Protein AF-A0AAJ2NSH8-F1 (afdb_monomer_lite)

Foldseek 3Di:
DLVVVVVVVCVVVVHDDDDDDDDDDDDDLVPQPPVRDDDQVNVLVVLLVVLVVLLVVLVVQLVPDPDPVSNVSSVVVNVVSVVVNVVSVVSD

Sequence (92 aa):
QEKKQIEELLKENGIALPPAPPEPPVACLEEIPAGARFQDPAIAAVLSADIAAGLIMCSQIIGKSIREDVAMMYGQFHNQKMALGAKVLRLN

pLDDT: mean 95.03, std 3.82, range [77.88, 98.69]

Structure (mmCIF, N/CA/C/O backbone):
data_AF-A0AAJ2NSH8-F1
#
_entry.id   AF-A0AAJ2NSH8-F1
#
loop_
_atom_site.group_PDB
_atom_site.id
_atom_site.type_symbol
_atom_site.label_atom_id
_atom_site.label_alt_id
_atom_site.label_comp_id
_atom_site.label_asym_id
_atom_site.label_entity_id
_atom_site.label_seq_id
_atom_site.pdbx_PDB_ins_code
_atom_site.Cartn_x
_atom_site.Cartn_y
_atom_site.Cartn_z
_atom_site.occupancy
_atom_site.B_iso_or_equiv
_atom_site.auth_seq_id
_atom_site.auth_comp_id
_atom_sit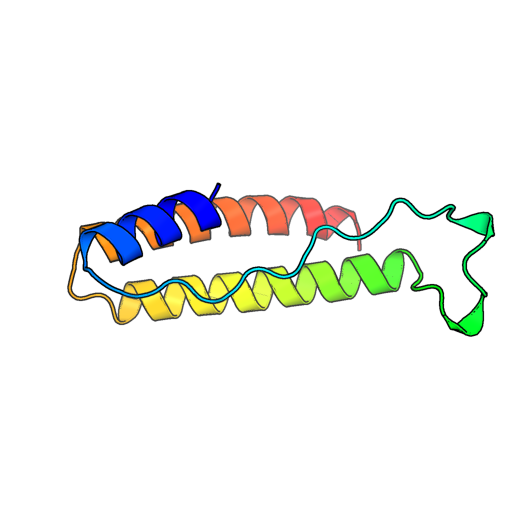e.auth_asym_id
_atom_site.auth_atom_id
_atom_site.pdbx_PDB_model_num
ATOM 1 N N . GLN A 1 1 ? -5.154 -9.140 2.108 1.00 77.88 1 GLN A N 1
ATOM 2 C CA . GLN A 1 1 ? -5.587 -9.304 3.513 1.00 77.88 1 GLN A CA 1
ATOM 3 C C . GLN A 1 1 ? -6.306 -8.056 4.018 1.00 77.88 1 GLN A C 1
ATOM 5 O O . GLN A 1 1 ? -7.448 -8.198 4.427 1.00 77.88 1 GLN A O 1
ATOM 10 N N . GLU A 1 2 ? -5.706 -6.862 3.892 1.00 92.31 2 GLU A N 1
ATOM 11 C CA . GLU A 1 2 ? -6.300 -5.569 4.310 1.00 92.31 2 GLU A CA 1
ATOM 12 C C . GLU A 1 2 ? -7.734 -5.361 3.776 1.00 92.31 2 GLU A C 1
ATOM 14 O O . GLU A 1 2 ? -8.665 -5.175 4.553 1.00 92.31 2 GLU A O 1
ATOM 19 N N . LYS A 1 3 ? -7.935 -5.508 2.455 1.00 92.56 3 LYS A N 1
ATOM 20 C CA . LYS A 1 3 ? -9.242 -5.336 1.791 1.00 92.56 3 LYS A CA 1
ATOM 21 C C . LYS A 1 3 ? -10.371 -6.137 2.449 1.00 92.56 3 LYS A C 1
ATOM 23 O O . LYS A 1 3 ? -11.424 -5.579 2.713 1.00 92.56 3 LYS A O 1
ATOM 28 N N . LYS A 1 4 ? -10.146 -7.424 2.735 1.00 93.25 4 LYS A N 1
ATOM 29 C CA . LYS A 1 4 ? -11.175 -8.311 3.298 1.00 93.25 4 LYS A CA 1
ATOM 30 C C . LYS A 1 4 ? -11.637 -7.833 4.681 1.00 93.25 4 LYS A C 1
ATOM 32 O O . LYS A 1 4 ? -12.834 -7.775 4.922 1.00 93.25 4 LYS A O 1
ATOM 37 N N . GLN A 1 5 ? -10.698 -7.438 5.543 1.00 95.06 5 GLN A N 1
ATOM 38 C CA . GLN A 1 5 ? -11.014 -6.934 6.886 1.00 95.06 5 GLN A CA 1
ATOM 39 C C . GLN A 1 5 ? -11.781 -5.607 6.831 1.00 95.06 5 GLN A C 1
ATOM 41 O O . GLN A 1 5 ? -12.725 -5.407 7.588 1.00 95.06 5 GLN A O 1
ATOM 46 N N . ILE A 1 6 ? -11.411 -4.716 5.903 1.00 95.25 6 ILE A N 1
ATOM 47 C CA . ILE A 1 6 ? -12.130 -3.452 5.696 1.00 95.25 6 ILE A CA 1
ATOM 48 C C . ILE A 1 6 ? -13.542 -3.724 5.164 1.00 95.25 6 ILE A C 1
ATOM 50 O O . ILE A 1 6 ? -14.498 -3.122 5.635 1.00 95.25 6 ILE A O 1
ATOM 54 N N . GLU A 1 7 ? -13.701 -4.638 4.207 1.00 95.06 7 GLU A N 1
ATOM 55 C CA . GLU A 1 7 ? -15.017 -5.001 3.675 1.00 95.06 7 GLU A CA 1
ATOM 56 C C . GLU A 1 7 ? -15.940 -5.597 4.743 1.00 95.06 7 GLU A C 1
ATOM 58 O O . GLU A 1 7 ? -17.124 -5.267 4.768 1.00 95.06 7 GLU A O 1
ATOM 63 N N . GLU A 1 8 ? -15.413 -6.455 5.617 1.00 95.50 8 GLU A N 1
ATOM 64 C CA . GLU A 1 8 ? -16.141 -7.007 6.765 1.00 95.50 8 GLU A CA 1
ATOM 65 C C . GLU A 1 8 ? -16.568 -5.884 7.721 1.00 95.50 8 GLU A C 1
ATOM 67 O O . GLU A 1 8 ? -17.763 -5.730 7.976 1.00 95.50 8 GLU A O 1
ATOM 72 N N . LEU A 1 9 ? -15.630 -5.016 8.120 1.00 95.94 9 LEU A N 1
ATOM 73 C CA . LEU A 1 9 ? -15.905 -3.854 8.970 1.00 95.94 9 LEU A CA 1
ATOM 74 C C . LEU A 1 9 ? -16.996 -2.946 8.378 1.00 95.94 9 LEU A C 1
ATOM 76 O O . LEU A 1 9 ? -17.917 -2.537 9.083 1.00 95.94 9 LEU A O 1
ATOM 80 N N . LEU A 1 10 ? -16.918 -2.619 7.086 1.00 96.44 10 LEU A N 1
ATOM 81 C CA . LEU A 1 10 ? -17.899 -1.752 6.430 1.00 96.44 10 LEU A CA 1
ATOM 82 C C . LEU A 1 10 ? -19.285 -2.407 6.375 1.00 96.44 10 LEU A C 1
ATOM 84 O O . LEU A 1 10 ? -20.271 -1.757 6.722 1.00 96.44 10 LEU A O 1
ATOM 88 N N . LYS A 1 11 ? -19.368 -3.695 6.011 1.00 96.25 11 LYS A N 1
ATOM 89 C CA . LYS A 1 11 ? -20.639 -4.437 5.958 1.00 96.25 11 LYS A CA 1
ATOM 90 C C . LYS A 1 11 ? -21.308 -4.535 7.325 1.00 96.25 11 LYS A C 1
ATOM 92 O O . LYS A 1 11 ? -22.508 -4.296 7.420 1.00 96.25 11 LYS A O 1
ATOM 97 N N . GLU A 1 12 ? -20.548 -4.844 8.373 1.00 96.56 12 GLU A N 1
ATOM 98 C CA . GLU A 1 12 ? -21.059 -4.927 9.750 1.00 96.56 12 GLU A CA 1
ATOM 99 C C . GLU A 1 12 ? -21.626 -3.591 10.246 1.00 96.56 12 GLU A C 1
ATOM 101 O O . GLU A 1 12 ? -22.544 -3.569 11.062 1.00 96.56 12 GLU A O 1
ATOM 106 N N . ASN A 1 13 ? -21.121 -2.473 9.719 1.00 96.06 13 AS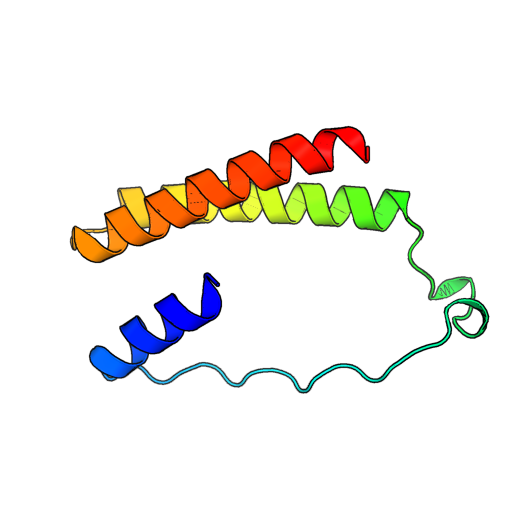N A N 1
ATOM 107 C CA . ASN A 1 13 ? -21.591 -1.127 10.044 1.00 96.06 13 ASN A CA 1
ATOM 108 C C . ASN A 1 13 ? -22.606 -0.583 9.015 1.00 96.06 13 ASN A C 1
ATOM 110 O O . ASN A 1 13 ? -22.925 0.604 9.039 1.00 96.06 13 ASN A O 1
ATOM 114 N N . GLY A 1 14 ? -23.120 -1.426 8.109 1.00 96.50 14 GLY A N 1
ATOM 115 C CA . GLY A 1 14 ? -24.138 -1.049 7.122 1.00 96.50 14 GLY A CA 1
ATOM 116 C C . GLY A 1 14 ? -23.651 -0.085 6.033 1.00 96.50 14 GLY A C 1
ATOM 117 O O . GLY A 1 14 ? -24.467 0.564 5.380 1.00 96.50 14 GLY A O 1
ATOM 118 N N . ILE A 1 15 ? -22.336 0.030 5.831 1.00 96.88 15 ILE A N 1
ATOM 119 C CA . ILE A 1 15 ? -21.734 0.911 4.827 1.00 96.88 15 ILE A CA 1
ATOM 120 C C . ILE A 1 15 ? -21.575 0.141 3.513 1.00 96.88 15 ILE A C 1
ATOM 122 O O . ILE A 1 15 ? -20.977 -0.936 3.466 1.00 96.88 15 ILE A O 1
ATOM 126 N N . ALA A 1 16 ? -22.104 0.710 2.428 1.00 94.94 16 ALA A N 1
ATOM 127 C CA . ALA A 1 16 ? -22.006 0.119 1.100 1.00 94.94 16 ALA A CA 1
ATOM 128 C C . ALA A 1 16 ? -20.546 0.053 0.627 1.00 94.94 16 ALA A C 1
ATOM 130 O O . ALA A 1 16 ? -19.783 1.010 0.775 1.00 94.94 16 ALA A O 1
ATOM 131 N N . LEU A 1 17 ? -20.168 -1.076 0.026 1.00 93.19 17 LEU A N 1
ATOM 132 C CA . LEU A 1 17 ? -18.834 -1.240 -0.537 1.00 93.19 17 LEU A CA 1
ATOM 133 C C . LEU A 1 17 ? -18.709 -0.526 -1.888 1.00 93.19 17 LEU A C 1
ATOM 135 O O . LEU A 1 17 ? -19.654 -0.562 -2.682 1.00 93.19 17 LEU A O 1
ATOM 139 N N . PRO A 1 18 ? -17.541 0.065 -2.194 1.00 90.88 18 PRO A N 1
ATOM 140 C CA . PRO A 1 18 ? -17.274 0.562 -3.534 1.00 90.88 18 PRO A CA 1
ATOM 141 C C . PRO A 1 18 ? -17.233 -0.603 -4.543 1.00 90.88 18 PRO A C 1
ATOM 143 O O . PRO A 1 18 ? -16.811 -1.709 -4.188 1.00 90.88 18 PRO A O 1
ATOM 146 N N . PRO A 1 19 ? -17.635 -0.378 -5.807 1.00 89.75 19 PRO A N 1
ATOM 147 C CA . PRO A 1 19 ? -17.526 -1.397 -6.843 1.00 89.75 19 PRO A CA 1
ATOM 148 C C . PRO A 1 19 ? -16.053 -1.755 -7.076 1.00 89.75 19 PRO A C 1
ATOM 150 O O . PRO A 1 19 ? -15.207 -0.875 -7.243 1.00 89.75 19 PRO A O 1
ATOM 153 N N . ALA A 1 20 ? -15.740 -3.051 -7.092 1.00 85.81 20 ALA A N 1
ATOM 154 C CA . ALA A 1 20 ? -14.405 -3.521 -7.438 1.00 85.81 20 ALA A CA 1
ATOM 155 C C . ALA A 1 20 ? -14.247 -3.568 -8.969 1.00 85.81 20 ALA A C 1
ATOM 157 O O . ALA A 1 20 ? -15.166 -4.031 -9.651 1.00 85.81 20 ALA A O 1
ATOM 158 N N . PRO A 1 21 ? -13.102 -3.127 -9.520 1.00 87.44 21 PRO A N 1
ATOM 159 C CA . PRO A 1 21 ? -12.809 -3.352 -10.928 1.00 87.44 21 PRO A CA 1
ATOM 160 C C . PRO A 1 21 ? -12.717 -4.862 -11.218 1.00 87.44 21 PRO A C 1
ATOM 162 O O . PRO A 1 21 ? -12.369 -5.634 -10.316 1.00 87.44 21 PRO A O 1
ATOM 165 N N . PRO A 1 22 ? -13.025 -5.293 -12.455 1.00 90.12 22 PRO A N 1
ATOM 166 C CA . PRO A 1 22 ? -12.858 -6.685 -12.858 1.00 90.12 22 PRO A CA 1
ATOM 167 C C . PRO A 1 22 ? -11.381 -7.092 -12.810 1.00 90.12 22 PRO A C 1
ATOM 169 O O . PRO A 1 22 ? -10.487 -6.247 -12.903 1.00 90.12 22 PRO A O 1
ATOM 172 N N . GLU A 1 23 ? -11.126 -8.394 -12.685 1.00 89.75 23 GLU A N 1
ATOM 173 C CA . GLU A 1 23 ? -9.762 -8.911 -12.768 1.00 89.75 23 GLU A CA 1
ATOM 174 C C . GLU A 1 23 ? -9.170 -8.626 -14.158 1.00 89.75 23 GLU A C 1
ATOM 176 O O . GLU A 1 23 ? -9.847 -8.837 -15.172 1.00 89.75 23 GLU A O 1
ATOM 181 N N . PRO A 1 24 ? -7.927 -8.117 -14.229 1.00 89.19 24 PRO A N 1
ATOM 182 C CA . PRO A 1 24 ? -7.273 -7.880 -15.505 1.00 89.19 24 PRO A CA 1
ATOM 183 C C . PRO A 1 24 ? -7.014 -9.210 -16.235 1.00 89.19 24 PRO A C 1
ATOM 185 O O . PRO A 1 24 ? -6.717 -10.217 -15.587 1.00 89.19 24 PRO A O 1
ATOM 188 N N . PRO A 1 25 ? -7.094 -9.234 -17.578 1.00 92.31 25 PRO A N 1
ATOM 189 C CA . PRO A 1 25 ? -6.772 -10.425 -18.353 1.00 92.31 25 PRO A CA 1
ATOM 190 C C . PRO A 1 25 ? -5.277 -10.760 -18.261 1.00 92.31 25 PRO A C 1
ATOM 192 O O . PRO A 1 25 ? -4.438 -9.893 -18.010 1.00 92.31 25 PRO A O 1
ATOM 195 N N . VAL A 1 26 ? -4.939 -12.024 -18.518 1.00 92.75 26 VAL A N 1
ATOM 196 C CA . VAL A 1 26 ? -3.542 -12.459 -18.653 1.00 92.75 26 VAL A CA 1
ATOM 197 C C . VAL A 1 26 ? -2.942 -11.825 -19.911 1.00 92.75 26 VAL A C 1
ATOM 199 O O . VAL A 1 26 ? -3.549 -11.888 -20.977 1.00 92.75 26 VAL A O 1
ATOM 202 N N . ALA A 1 27 ? -1.752 -11.233 -19.789 1.00 92.06 27 ALA A N 1
ATOM 203 C CA . ALA A 1 27 ? -1.026 -10.610 -20.893 1.00 92.06 27 ALA A CA 1
ATOM 204 C C . ALA A 1 27 ? 0.390 -11.190 -21.018 1.00 92.06 27 ALA A C 1
ATOM 206 O O . ALA A 1 27 ? 1.041 -11.477 -20.011 1.00 92.06 27 ALA A O 1
ATOM 207 N N . CYS A 1 28 ? 0.861 -11.341 -22.256 1.00 94.44 28 CYS A N 1
ATOM 208 C CA . CYS A 1 28 ? 2.232 -11.729 -22.571 1.00 94.44 28 CYS A CA 1
ATOM 209 C C . CYS A 1 28 ? 3.132 -10.484 -22.572 1.00 94.44 28 CYS A C 1
ATOM 211 O O . CYS A 1 28 ? 2.794 -9.471 -23.184 1.00 94.44 28 CYS A O 1
ATOM 213 N N . LEU A 1 29 ? 4.275 -10.540 -21.886 1.00 92.81 29 LEU A N 1
ATOM 214 C CA . LEU A 1 29 ? 5.158 -9.383 -21.696 1.00 92.81 29 LEU A CA 1
ATOM 215 C C . LEU A 1 29 ? 5.765 -8.891 -23.021 1.00 92.81 29 LEU A C 1
ATOM 217 O O . LEU A 1 29 ? 5.975 -7.691 -23.209 1.00 92.81 29 LEU A O 1
ATOM 221 N N . GLU A 1 30 ? 6.030 -9.821 -23.934 1.00 93.00 30 GLU A N 1
ATOM 222 C CA . GLU A 1 30 ? 6.604 -9.602 -25.260 1.00 93.00 30 GLU A CA 1
ATOM 223 C C . GLU A 1 30 ? 5.607 -8.969 -26.240 1.00 93.00 30 GLU A C 1
ATOM 225 O O . GLU A 1 30 ? 6.017 -8.348 -27.218 1.00 93.00 30 GLU A O 1
ATOM 230 N N . GLU A 1 31 ? 4.304 -9.088 -25.971 1.00 96.25 31 GLU A N 1
ATOM 231 C CA . GLU A 1 31 ? 3.243 -8.518 -26.809 1.00 96.25 31 GLU A CA 1
ATOM 232 C C . GLU A 1 31 ? 2.930 -7.056 -26.454 1.00 96.25 31 GLU A C 1
ATOM 234 O O . GLU A 1 31 ? 2.233 -6.373 -27.206 1.00 96.25 31 GLU A O 1
ATOM 239 N N . ILE A 1 32 ? 3.455 -6.545 -25.332 1.00 94.88 32 ILE A N 1
ATOM 240 C CA . ILE A 1 32 ? 3.239 -5.160 -24.902 1.00 94.88 32 ILE A CA 1
ATOM 241 C C . ILE A 1 32 ? 4.095 -4.221 -25.770 1.00 94.88 32 ILE A C 1
ATOM 243 O O . ILE A 1 32 ? 5.328 -4.292 -25.710 1.00 94.88 32 ILE A O 1
ATOM 247 N N . PRO A 1 33 ? 3.493 -3.285 -26.533 1.00 96.00 33 PRO A N 1
ATOM 248 C CA . PRO A 1 33 ? 4.251 -2.337 -27.342 1.00 96.00 33 PRO A CA 1
ATOM 249 C C . PRO A 1 33 ? 5.233 -1.521 -26.493 1.00 96.00 33 PRO A C 1
ATOM 251 O O . PRO A 1 33 ? 4.878 -1.041 -25.416 1.00 96.00 33 PRO A O 1
ATOM 254 N N . ALA A 1 34 ? 6.450 -1.293 -26.997 1.00 90.75 34 ALA A N 1
ATOM 255 C CA . ALA A 1 34 ? 7.528 -0.657 -26.229 1.00 90.75 34 ALA A CA 1
ATOM 256 C C . ALA A 1 34 ? 7.149 0.716 -25.636 1.00 90.75 34 ALA A C 1
ATOM 258 O O . ALA A 1 34 ? 7.534 1.022 -24.513 1.00 90.75 34 ALA A O 1
ATOM 259 N N . GLY A 1 35 ? 6.350 1.519 -26.353 1.00 94.19 35 GLY A N 1
ATOM 260 C CA . GLY A 1 35 ? 5.866 2.822 -25.872 1.00 94.19 35 GLY A CA 1
ATOM 261 C C . GLY A 1 35 ? 4.765 2.756 -24.804 1.00 94.19 35 GLY A C 1
ATOM 262 O O . GLY A 1 35 ? 4.493 3.762 -24.160 1.00 94.19 35 GLY A O 1
ATOM 263 N N . ALA A 1 36 ? 4.139 1.592 -24.609 1.00 94.81 36 ALA A N 1
ATOM 264 C CA . ALA A 1 36 ? 3.120 1.350 -23.585 1.00 94.81 36 ALA A CA 1
ATOM 265 C C . ALA A 1 36 ? 3.660 0.543 -22.389 1.00 94.81 36 ALA A C 1
ATOM 267 O O . ALA A 1 36 ? 2.984 0.423 -21.367 1.00 94.81 36 ALA A O 1
ATOM 268 N N . ARG A 1 37 ? 4.868 -0.026 -22.503 1.00 94.50 37 ARG A N 1
ATOM 269 C CA . ARG A 1 37 ? 5.467 -0.874 -21.472 1.00 94.50 37 ARG A CA 1
ATOM 270 C C . ARG A 1 37 ? 6.154 -0.040 -20.392 1.00 94.50 37 ARG A C 1
ATOM 272 O O . ARG A 1 37 ? 7.179 0.599 -20.637 1.00 94.50 37 ARG A O 1
ATOM 279 N N . PHE A 1 38 ? 5.649 -0.142 -19.165 1.00 95.25 38 PHE A N 1
ATOM 280 C CA . PHE A 1 38 ? 6.362 0.336 -17.984 1.00 95.25 38 PHE A CA 1
ATOM 281 C C . PHE A 1 38 ? 7.591 -0.537 -17.714 1.00 95.25 38 PHE A C 1
ATOM 283 O O . PHE A 1 38 ? 7.520 -1.763 -17.766 1.00 95.25 38 PHE A O 1
ATOM 290 N N . GLN A 1 39 ? 8.724 0.112 -17.456 1.00 94.19 39 GLN A N 1
ATOM 291 C CA . GLN A 1 39 ? 9.984 -0.562 -17.150 1.00 94.19 39 GLN A CA 1
ATOM 292 C C . GLN A 1 39 ? 10.062 -0.893 -15.658 1.00 94.19 39 GLN A C 1
ATOM 294 O O . GLN A 1 39 ? 9.570 -0.118 -14.836 1.00 94.19 39 GLN A O 1
ATOM 299 N N . ASP A 1 40 ? 10.739 -1.985 -15.305 1.00 94.44 40 ASP A N 1
ATOM 300 C CA . ASP A 1 40 ? 10.826 -2.471 -13.922 1.00 94.44 40 ASP A CA 1
ATOM 301 C C . ASP A 1 40 ? 11.282 -1.397 -12.911 1.00 94.44 40 ASP A C 1
ATOM 303 O O . ASP A 1 40 ? 10.632 -1.273 -11.871 1.00 94.44 40 ASP A O 1
ATOM 307 N N . PRO A 1 41 ? 12.283 -0.532 -13.198 1.00 94.19 41 PRO A N 1
ATOM 308 C CA . PRO A 1 41 ? 12.653 0.548 -12.277 1.00 94.19 41 PRO A CA 1
ATOM 309 C C . PRO A 1 41 ? 11.540 1.584 -12.066 1.00 94.19 41 PRO A C 1
ATOM 311 O O . PRO A 1 41 ? 11.369 2.102 -10.965 1.00 94.19 41 PRO A O 1
ATOM 314 N N . ALA A 1 42 ? 10.748 1.879 -13.103 1.00 93.81 42 ALA A N 1
ATOM 315 C CA . ALA A 1 42 ? 9.612 2.792 -12.984 1.00 93.81 42 ALA A CA 1
ATOM 316 C C . ALA A 1 42 ? 8.491 2.165 -12.141 1.00 93.81 42 ALA A C 1
ATOM 318 O O . ALA A 1 42 ? 7.885 2.846 -11.315 1.00 93.81 42 ALA A O 1
ATOM 319 N N . ILE A 1 43 ? 8.259 0.858 -12.299 1.00 95.56 43 ILE A N 1
ATOM 320 C CA . ILE A 1 43 ? 7.307 0.096 -11.481 1.00 95.56 43 ILE A CA 1
ATOM 321 C C . ILE A 1 43 ? 7.761 0.080 -10.013 1.00 95.56 43 ILE A C 1
ATOM 323 O O . ILE A 1 43 ? 6.952 0.349 -9.128 1.00 95.56 43 ILE A O 1
ATOM 327 N N . ALA A 1 44 ? 9.047 -0.169 -9.743 1.00 95.75 44 ALA A N 1
ATOM 328 C CA . ALA A 1 44 ? 9.610 -0.158 -8.390 1.00 95.75 44 ALA A CA 1
ATOM 329 C C . ALA A 1 44 ? 9.499 1.223 -7.717 1.00 95.75 44 ALA A C 1
ATOM 331 O O . ALA A 1 44 ? 9.131 1.316 -6.540 1.00 95.75 44 ALA A O 1
ATOM 332 N N . ALA A 1 45 ? 9.736 2.299 -8.473 1.00 95.31 45 ALA A N 1
ATOM 333 C CA . ALA A 1 45 ? 9.586 3.666 -7.987 1.00 95.31 45 ALA A CA 1
ATOM 334 C C . ALA A 1 45 ? 8.127 3.998 -7.628 1.00 95.31 45 ALA A C 1
ATOM 336 O O . ALA A 1 45 ? 7.867 4.517 -6.540 1.00 95.31 45 ALA A O 1
ATOM 337 N N . VAL A 1 46 ? 7.168 3.658 -8.499 1.00 96.81 46 VAL A N 1
ATOM 338 C CA . VAL A 1 46 ? 5.733 3.864 -8.228 1.00 96.81 46 VAL A CA 1
ATOM 339 C C . VAL A 1 46 ? 5.283 3.026 -7.032 1.00 96.81 46 VAL A C 1
ATOM 341 O O . VAL A 1 46 ? 4.652 3.555 -6.122 1.00 96.81 46 VAL A O 1
ATOM 344 N N . LEU A 1 47 ? 5.696 1.758 -6.959 1.00 97.06 47 LEU A N 1
ATOM 345 C CA . LEU A 1 47 ? 5.410 0.893 -5.814 1.00 97.06 47 LEU A CA 1
ATOM 346 C C . LEU A 1 47 ? 5.950 1.486 -4.502 1.00 97.06 47 LEU A C 1
ATOM 348 O O . LEU A 1 47 ? 5.263 1.465 -3.480 1.00 97.06 47 LEU A O 1
ATOM 352 N N . SER A 1 48 ? 7.167 2.035 -4.521 1.00 96.62 48 SER A N 1
ATOM 353 C CA . SER A 1 48 ? 7.764 2.710 -3.362 1.00 96.62 48 SER A CA 1
ATOM 354 C C . SER A 1 48 ? 6.946 3.934 -2.935 1.00 96.62 48 SER A C 1
ATOM 356 O O . SER A 1 48 ? 6.696 4.122 -1.741 1.00 96.62 48 SER A O 1
ATOM 358 N N . ALA A 1 49 ? 6.497 4.743 -3.899 1.00 97.12 49 ALA A N 1
ATOM 359 C CA . ALA A 1 49 ? 5.666 5.916 -3.645 1.00 97.12 49 ALA A CA 1
ATOM 360 C C . ALA A 1 49 ? 4.298 5.534 -3.050 1.00 97.12 49 ALA A C 1
ATOM 362 O O . ALA A 1 49 ? 3.875 6.131 -2.057 1.00 97.12 49 ALA A O 1
ATOM 363 N N . ASP A 1 50 ? 3.648 4.498 -3.582 1.00 97.75 50 ASP A N 1
ATOM 364 C CA . ASP A 1 50 ? 2.354 4.008 -3.094 1.00 97.75 50 ASP A CA 1
ATOM 365 C C . ASP A 1 50 ? 2.449 3.446 -1.669 1.00 97.75 50 ASP A C 1
ATOM 367 O O . ASP A 1 50 ? 1.578 3.691 -0.828 1.00 97.75 50 ASP A O 1
ATOM 371 N N . ILE A 1 51 ? 3.533 2.733 -1.351 1.00 97.75 51 ILE A N 1
ATOM 372 C CA . ILE A 1 51 ? 3.804 2.250 0.010 1.00 97.75 51 ILE A CA 1
ATOM 373 C C . ILE A 1 51 ? 3.954 3.427 0.978 1.00 97.75 51 ILE A C 1
ATOM 375 O O . ILE A 1 51 ? 3.351 3.408 2.055 1.00 97.75 51 ILE A O 1
ATOM 379 N N . ALA A 1 52 ? 4.718 4.455 0.600 1.00 97.62 52 ALA A N 1
ATOM 380 C CA . ALA A 1 52 ? 4.909 5.648 1.420 1.00 97.62 52 ALA A CA 1
ATOM 381 C C . ALA A 1 52 ? 3.587 6.399 1.651 1.00 97.62 52 ALA A C 1
ATOM 383 O O . ALA A 1 52 ? 3.248 6.720 2.793 1.00 97.62 52 ALA A O 1
ATOM 384 N N . ALA A 1 53 ? 2.796 6.611 0.594 1.00 98.38 53 ALA A N 1
ATOM 385 C CA . ALA A 1 53 ? 1.470 7.214 0.697 1.00 98.38 5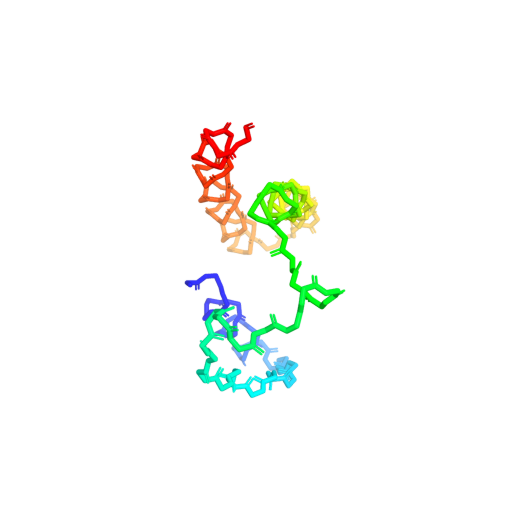3 ALA A CA 1
ATOM 386 C C . ALA A 1 53 ? 0.544 6.392 1.611 1.00 98.38 53 ALA A C 1
ATOM 388 O O . ALA A 1 53 ? -0.140 6.945 2.476 1.00 98.38 53 ALA A O 1
ATOM 389 N N . GLY A 1 54 ? 0.571 5.063 1.486 1.00 97.81 54 GLY A N 1
ATOM 390 C CA . GLY A 1 54 ? -0.196 4.160 2.336 1.00 97.81 54 GLY A CA 1
ATOM 391 C C . GLY A 1 54 ? 0.213 4.207 3.812 1.00 97.81 54 GLY A C 1
ATOM 392 O O . GLY A 1 54 ? -0.659 4.129 4.677 1.00 97.81 54 GLY A O 1
ATOM 393 N N . LEU A 1 55 ? 1.506 4.360 4.124 1.00 98.44 55 LEU A N 1
ATOM 394 C CA . LEU A 1 55 ? 1.999 4.509 5.502 1.00 98.44 55 LEU A CA 1
ATOM 395 C C . LEU A 1 55 ? 1.481 5.799 6.147 1.00 98.44 55 LEU A C 1
ATOM 397 O O . LEU A 1 55 ? 0.957 5.774 7.265 1.00 98.44 55 LEU A O 1
ATOM 401 N N . ILE A 1 56 ? 1.556 6.912 5.410 1.00 98.50 56 ILE A N 1
ATOM 402 C CA . ILE A 1 56 ? 1.002 8.201 5.839 1.00 98.50 56 ILE A CA 1
ATOM 403 C C . ILE A 1 56 ? -0.504 8.068 6.081 1.00 98.50 56 ILE A C 1
ATOM 405 O O . ILE A 1 56 ? -0.996 8.493 7.125 1.00 98.50 56 ILE A O 1
ATOM 409 N N . MET A 1 57 ? -1.235 7.435 5.160 1.00 98.44 57 MET A N 1
ATOM 410 C CA . MET A 1 57 ? -2.681 7.253 5.290 1.00 98.44 57 MET A CA 1
ATOM 411 C C . MET A 1 57 ? -3.053 6.417 6.521 1.00 98.44 57 MET A C 1
ATOM 413 O O . MET A 1 57 ? -3.925 6.818 7.288 1.00 98.44 57 MET A O 1
ATOM 417 N N . CYS A 1 58 ? -2.362 5.297 6.764 1.00 98.25 58 CYS A N 1
ATOM 418 C CA . CYS A 1 58 ? -2.601 4.483 7.959 1.00 98.25 58 CYS A CA 1
ATOM 419 C C . CYS A 1 58 ? -2.361 5.301 9.235 1.00 98.25 58 CYS A C 1
ATOM 421 O O . CYS A 1 58 ? -3.192 5.281 10.139 1.00 98.25 58 CYS A O 1
ATOM 423 N N . SER A 1 59 ? -1.282 6.089 9.277 1.00 98.50 59 SER A N 1
ATOM 424 C CA . SER A 1 59 ? -0.971 6.966 10.414 1.00 98.50 59 SER A CA 1
ATOM 425 C C . SER A 1 59 ? -2.056 8.020 10.655 1.00 98.50 59 SER A C 1
ATOM 427 O O . SER A 1 59 ? -2.468 8.245 11.792 1.00 98.50 59 SER A O 1
ATOM 429 N N . GLN A 1 60 ? -2.564 8.643 9.587 1.00 98.69 60 GLN A N 1
ATOM 430 C CA . GLN A 1 60 ? -3.660 9.608 9.686 1.00 98.69 60 GLN A CA 1
ATOM 431 C C . GLN A 1 60 ? -4.947 8.969 10.211 1.00 98.69 60 GLN A C 1
ATOM 433 O O . GLN A 1 60 ? -5.640 9.585 11.019 1.00 98.69 60 GLN A O 1
ATOM 438 N N . ILE A 1 61 ? -5.275 7.755 9.763 1.00 98.25 61 ILE A N 1
ATOM 439 C CA . ILE A 1 61 ? -6.474 7.042 10.213 1.00 98.25 61 ILE A CA 1
ATOM 440 C C . ILE A 1 61 ? -6.349 6.675 11.689 1.00 98.25 61 ILE A C 1
ATOM 442 O O . ILE A 1 61 ? -7.284 6.937 12.440 1.00 98.25 61 ILE A O 1
ATOM 446 N N . ILE A 1 62 ? -5.193 6.167 12.132 1.00 98.44 62 ILE A N 1
ATOM 447 C CA . ILE A 1 62 ? -4.930 5.880 13.551 1.00 98.44 62 ILE A CA 1
ATOM 448 C C . ILE A 1 62 ? -5.136 7.145 14.393 1.00 98.44 62 ILE A C 1
ATOM 450 O O . ILE A 1 62 ? -5.906 7.124 15.347 1.00 98.44 62 ILE A O 1
ATOM 454 N N . GLY A 1 63 ? -4.523 8.268 14.002 1.00 98.00 63 GLY A N 1
ATOM 455 C CA . GLY A 1 63 ? -4.615 9.526 14.750 1.00 98.00 63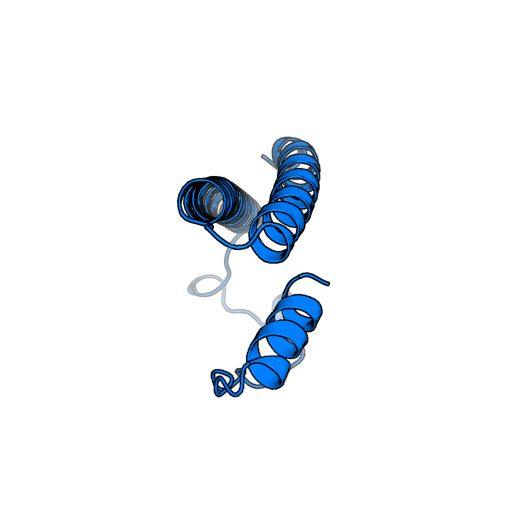 GLY A CA 1
ATOM 456 C C . GLY A 1 63 ? -6.011 10.164 14.777 1.00 98.00 63 GLY A C 1
ATOM 457 O O . GLY A 1 63 ? -6.308 10.935 15.684 1.00 98.00 63 GLY A O 1
ATOM 458 N N . LYS A 1 64 ? -6.874 9.853 13.801 1.00 97.88 64 LYS A N 1
ATOM 459 C CA . LYS A 1 64 ? -8.271 10.326 13.740 1.00 97.88 64 LYS A CA 1
ATOM 460 C C . LYS A 1 64 ? -9.275 9.328 14.325 1.00 97.88 64 LYS A C 1
ATOM 462 O O . LYS A 1 64 ? -10.457 9.653 14.430 1.00 97.88 64 LYS A O 1
ATOM 467 N N . SER A 1 65 ? -8.844 8.111 14.651 1.00 97.81 65 SER A N 1
ATOM 468 C CA . SER A 1 65 ? -9.737 7.056 15.119 1.00 97.81 65 SER A CA 1
ATOM 469 C C . SER A 1 65 ? -10.155 7.304 16.562 1.00 97.81 65 SER A C 1
ATOM 471 O O . SER A 1 65 ? -9.325 7.452 17.449 1.00 97.81 65 SER A O 1
ATOM 473 N N . ILE A 1 66 ? -11.467 7.310 16.790 1.00 97.56 66 ILE A N 1
ATOM 474 C CA . ILE A 1 66 ? -12.066 7.312 18.135 1.00 97.56 66 ILE A CA 1
ATOM 475 C C . ILE A 1 66 ? -12.336 5.869 18.591 1.00 97.56 66 ILE A C 1
ATOM 477 O O . ILE A 1 66 ? -12.298 5.554 19.774 1.00 97.56 66 ILE A O 1
ATOM 481 N N . ARG A 1 67 ? -12.595 4.980 17.627 1.00 97.25 67 ARG A N 1
ATOM 482 C CA . ARG A 1 67 ? -12.801 3.547 17.828 1.00 97.25 67 ARG A CA 1
ATOM 483 C C . ARG A 1 67 ? -11.462 2.818 17.924 1.00 97.25 67 ARG A C 1
ATOM 485 O O . ARG A 1 67 ? -10.681 2.833 16.971 1.00 97.25 67 ARG A O 1
ATOM 492 N N . GLU A 1 68 ? -11.220 2.163 19.057 1.00 97.50 68 GLU A N 1
ATOM 493 C CA . GLU A 1 68 ? -9.967 1.449 19.335 1.00 97.50 68 GLU A CA 1
ATOM 494 C C . GLU A 1 68 ? -9.727 0.280 18.370 1.00 97.50 68 GLU A C 1
ATOM 496 O O . GLU A 1 68 ? -8.603 0.077 17.916 1.00 97.50 68 GLU A O 1
ATOM 501 N N . ASP A 1 69 ? -10.776 -0.453 17.987 1.00 96.62 69 ASP A N 1
ATOM 502 C CA . ASP A 1 69 ? -10.686 -1.580 17.053 1.00 96.62 69 ASP A CA 1
ATOM 503 C C . ASP A 1 69 ? -10.190 -1.142 15.665 1.00 96.62 69 ASP A C 1
ATOM 505 O O . ASP A 1 69 ? -9.326 -1.793 15.073 1.00 96.62 69 ASP A O 1
ATOM 509 N N . VAL A 1 70 ? -10.660 0.013 15.184 1.00 97.25 70 VAL A N 1
ATOM 510 C CA . VAL A 1 70 ? -10.218 0.609 13.915 1.00 97.25 70 VAL A CA 1
ATOM 511 C C . VAL A 1 70 ? -8.771 1.090 14.015 1.00 97.25 70 VAL A C 1
ATOM 513 O O . VAL A 1 70 ? -7.967 0.804 13.124 1.00 97.25 70 VAL A O 1
ATOM 516 N N . ALA A 1 71 ? -8.411 1.770 15.108 1.00 98.06 71 ALA A N 1
ATOM 517 C CA . ALA A 1 71 ? -7.039 2.223 15.331 1.00 98.06 71 ALA A CA 1
ATOM 518 C C . ALA A 1 71 ? -6.054 1.041 15.339 1.00 98.06 71 ALA A C 1
ATOM 520 O O . ALA A 1 71 ? -5.024 1.077 14.662 1.00 98.06 71 ALA A O 1
ATOM 521 N N . MET A 1 72 ? -6.396 -0.041 16.042 1.00 97.81 72 MET A N 1
ATOM 522 C CA . MET A 1 72 ? -5.569 -1.246 16.115 1.00 97.81 72 MET A CA 1
ATOM 523 C C . MET A 1 72 ? -5.472 -1.968 14.768 1.00 97.81 72 MET A C 1
ATOM 525 O O . MET A 1 72 ? -4.379 -2.396 14.389 1.00 97.81 72 MET A O 1
ATOM 529 N N . MET A 1 73 ? -6.571 -2.056 14.012 1.00 97.69 73 MET A N 1
ATOM 530 C CA . MET A 1 73 ? -6.583 -2.633 12.663 1.00 97.69 73 MET A CA 1
ATOM 531 C C . MET A 1 73 ? -5.621 -1.884 11.726 1.00 97.69 73 MET A C 1
ATOM 533 O O . MET A 1 73 ? -4.752 -2.497 11.101 1.00 97.69 73 MET A O 1
ATOM 537 N N . TYR A 1 74 ? -5.694 -0.551 11.682 1.00 98.19 74 TYR A N 1
ATOM 538 C CA . TYR A 1 74 ? -4.778 0.246 10.860 1.00 98.19 74 TYR A CA 1
ATOM 539 C C . TYR A 1 74 ? -3.341 0.260 11.394 1.00 98.19 74 TYR A C 1
ATOM 541 O O . TYR A 1 74 ? -2.408 0.363 10.599 1.00 98.19 74 TYR A O 1
ATOM 549 N N . GLY A 1 75 ? -3.130 0.073 12.701 1.00 98.06 75 GLY A N 1
ATOM 550 C CA . GLY A 1 75 ? -1.804 -0.172 13.275 1.00 98.06 75 GLY A CA 1
ATOM 551 C C . GLY A 1 75 ? -1.161 -1.457 12.742 1.00 98.06 75 GLY A C 1
ATOM 552 O O . GLY A 1 75 ? 0.018 -1.469 12.378 1.00 98.06 75 GLY A O 1
ATOM 553 N N . GLN A 1 76 ? -1.940 -2.535 12.608 1.00 97.88 76 GLN A N 1
ATOM 554 C CA . GLN A 1 76 ? -1.469 -3.775 11.985 1.00 97.88 76 GLN A CA 1
ATOM 555 C C . GLN A 1 76 ? -1.130 -3.569 10.502 1.00 97.88 76 GLN A C 1
ATOM 557 O O . GLN A 1 76 ? -0.058 -3.996 10.063 1.00 97.88 76 GLN A O 1
ATOM 562 N N . PHE A 1 77 ? -1.987 -2.877 9.743 1.00 98.25 77 PHE A N 1
ATOM 563 C CA . PHE A 1 77 ? -1.727 -2.564 8.330 1.00 98.25 77 PHE A CA 1
ATOM 564 C C . PHE A 1 77 ? -0.482 -1.695 8.161 1.00 98.25 77 PHE A C 1
ATOM 566 O O . PHE A 1 77 ? 0.347 -1.964 7.293 1.00 98.25 77 PHE A O 1
ATOM 573 N N . HIS A 1 78 ? -0.291 -0.704 9.033 1.0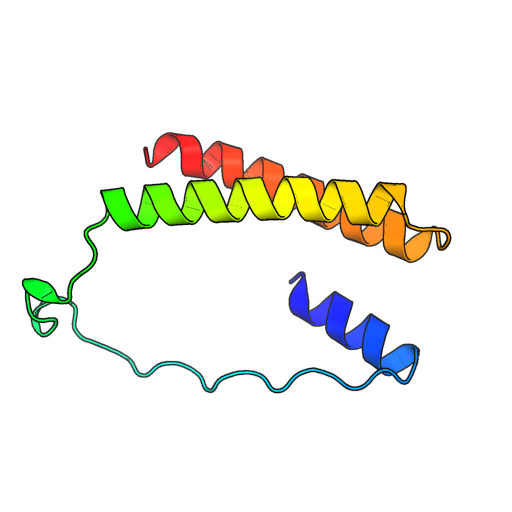0 98.44 78 HIS A N 1
ATOM 574 C CA . HIS A 1 78 ? 0.902 0.134 9.041 1.00 98.44 78 HIS A CA 1
ATOM 575 C C . HIS A 1 78 ? 2.177 -0.708 9.205 1.00 98.44 78 HIS A C 1
ATOM 577 O O . HIS A 1 78 ? 3.110 -0.580 8.413 1.00 98.44 78 HIS A O 1
ATOM 583 N N . ASN A 1 79 ? 2.207 -1.622 10.179 1.00 98.00 79 ASN A N 1
ATOM 584 C CA . ASN A 1 79 ? 3.358 -2.500 10.414 1.00 98.00 79 ASN A CA 1
ATOM 585 C C . ASN A 1 79 ? 3.636 -3.440 9.231 1.00 98.00 79 ASN A C 1
ATOM 587 O O . ASN A 1 79 ? 4.791 -3.622 8.839 1.00 98.00 79 ASN A O 1
ATOM 591 N N . GLN A 1 80 ? 2.590 -4.009 8.627 1.00 97.25 80 GLN A N 1
ATOM 592 C CA . GLN A 1 80 ? 2.722 -4.845 7.430 1.00 97.25 80 GLN A CA 1
ATOM 593 C C . GLN A 1 80 ? 3.286 -4.046 6.249 1.00 97.25 80 GLN A C 1
ATOM 595 O O . GLN A 1 80 ? 4.198 -4.510 5.559 1.00 97.25 80 GLN A O 1
ATOM 600 N N . LYS A 1 81 ? 2.793 -2.821 6.046 1.00 97.38 81 LYS A N 1
ATOM 601 C CA . LYS A 1 81 ? 3.230 -1.933 4.966 1.00 97.38 81 LYS A CA 1
ATOM 602 C C . LYS A 1 81 ? 4.659 -1.428 5.180 1.00 97.38 81 LYS A C 1
ATOM 604 O O . LYS A 1 81 ? 5.422 -1.364 4.222 1.00 97.38 81 LYS A O 1
ATOM 609 N N . MET A 1 82 ? 5.066 -1.184 6.427 1.00 97.38 82 MET A N 1
ATOM 610 C CA . MET A 1 82 ? 6.451 -0.864 6.790 1.00 97.38 82 MET A CA 1
ATOM 611 C C . MET A 1 82 ? 7.392 -2.023 6.438 1.00 97.38 82 MET A C 1
ATOM 613 O O . MET A 1 82 ? 8.418 -1.817 5.791 1.00 97.38 82 MET A O 1
ATOM 617 N N . ALA A 1 83 ? 7.029 -3.253 6.816 1.00 97.00 83 ALA A N 1
ATOM 618 C CA . ALA A 1 83 ? 7.817 -4.439 6.490 1.00 97.00 83 ALA A CA 1
ATOM 619 C C . ALA A 1 83 ? 7.913 -4.674 4.971 1.00 97.00 83 ALA A C 1
ATOM 621 O O . ALA A 1 83 ? 8.958 -5.103 4.479 1.00 97.00 83 ALA A O 1
ATOM 622 N N . LEU A 1 84 ? 6.846 -4.377 4.219 1.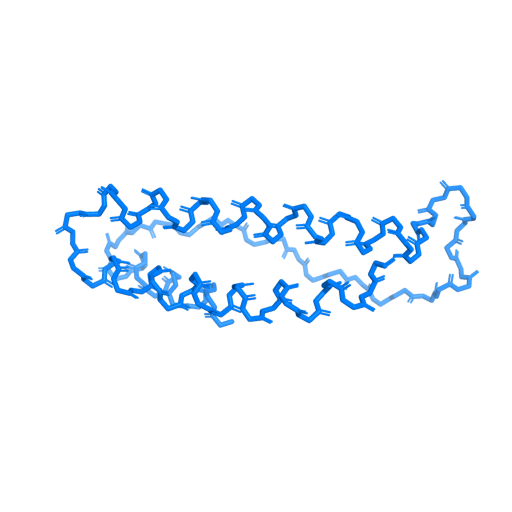00 96.56 84 LEU A N 1
ATOM 623 C CA . LEU A 1 84 ? 6.871 -4.401 2.756 1.00 96.56 84 LEU A CA 1
ATOM 624 C C . LEU A 1 84 ? 7.800 -3.318 2.191 1.00 96.56 84 LEU A C 1
ATOM 626 O O . LEU A 1 84 ? 8.639 -3.632 1.352 1.00 96.56 84 LEU A O 1
ATOM 630 N N . GLY A 1 85 ? 7.718 -2.082 2.688 1.00 96.31 85 GLY A N 1
ATOM 631 C CA . GLY A 1 85 ? 8.601 -0.987 2.280 1.00 96.31 85 GLY A CA 1
ATOM 632 C C . GLY A 1 85 ? 10.080 -1.318 2.467 1.00 96.31 85 GLY A C 1
ATOM 633 O O . GLY A 1 85 ? 10.877 -1.108 1.557 1.00 96.31 85 GLY A O 1
ATOM 634 N N . ALA A 1 86 ? 10.443 -1.954 3.585 1.00 95.94 86 ALA A N 1
ATOM 635 C CA . ALA A 1 86 ? 11.811 -2.413 3.826 1.00 95.94 86 ALA A CA 1
ATOM 636 C C . ALA A 1 86 ? 12.312 -3.428 2.779 1.00 95.94 86 ALA A C 1
ATOM 638 O O . ALA A 1 86 ? 13.500 -3.453 2.457 1.00 95.94 86 ALA A O 1
ATOM 639 N N . LYS A 1 87 ? 11.420 -4.267 2.234 1.00 95.19 87 LYS A N 1
ATOM 640 C CA . LYS A 1 87 ? 11.753 -5.195 1.143 1.00 95.19 87 LYS A CA 1
ATOM 641 C C . LYS A 1 87 ? 11.888 -4.462 -0.188 1.00 95.19 87 LYS A C 1
ATOM 643 O O . LYS A 1 87 ? 12.836 -4.730 -0.918 1.00 95.19 87 LYS A O 1
ATOM 648 N N . VAL A 1 88 ? 10.975 -3.534 -0.478 1.00 95.06 88 VAL A N 1
ATOM 649 C CA . VAL A 1 88 ? 10.965 -2.763 -1.732 1.00 95.06 88 VAL A CA 1
ATOM 650 C C . VAL A 1 88 ? 12.174 -1.836 -1.845 1.00 95.06 88 VAL A C 1
ATOM 652 O O . VAL A 1 88 ? 12.679 -1.651 -2.942 1.00 95.06 88 VAL A O 1
ATOM 655 N N . LEU A 1 89 ? 12.739 -1.360 -0.730 1.00 92.81 89 LEU A N 1
ATOM 656 C CA . LEU A 1 89 ? 14.012 -0.626 -0.741 1.00 92.81 89 LEU A CA 1
ATOM 657 C C . LEU A 1 89 ? 15.164 -1.389 -1.414 1.00 92.81 89 LEU A C 1
ATOM 659 O O . LEU A 1 89 ? 16.091 -0.753 -1.891 1.00 92.81 89 LEU A O 1
ATOM 663 N N . ARG A 1 90 ? 15.122 -2.728 -1.456 1.00 90.75 90 ARG A N 1
ATOM 664 C CA . ARG A 1 90 ? 16.133 -3.556 -2.138 1.00 90.75 90 ARG A CA 1
ATOM 665 C C . ARG A 1 90 ? 15.887 -3.714 -3.644 1.00 90.75 90 ARG A C 1
ATOM 667 O O . ARG A 1 90 ? 16.688 -4.364 -4.305 1.00 90.75 90 ARG A O 1
ATOM 674 N N . LEU A 1 91 ? 14.752 -3.222 -4.145 1.00 87.00 91 LEU A N 1
ATOM 675 C CA . LEU A 1 91 ? 14.362 -3.253 -5.558 1.00 87.00 91 LEU A CA 1
ATOM 676 C C . LEU A 1 91 ? 14.687 -1.939 -6.286 1.00 87.00 91 LEU A C 1
ATOM 678 O O . LEU A 1 91 ? 14.598 -1.905 -7.511 1.00 87.00 91 LEU A O 1
ATOM 682 N N . ASN A 1 92 ? 15.020 -0.885 -5.532 1.00 78.00 92 ASN A N 1
ATOM 683 C CA . ASN A 1 92 ? 15.519 0.394 -6.041 1.00 78.00 92 ASN A CA 1
ATOM 684 C C . ASN A 1 92 ? 17.046 0.355 -6.152 1.00 78.00 92 ASN A C 1
ATOM 686 O O . ASN A 1 92 ? 17.567 0.985 -7.096 1.00 78.00 92 ASN A O 1
#

InterPro domains:
  IPR012347 Ferritin-like [G3DSA:1.20.1260.10] (1-92)
  IPR021617 Protein of unknown function DUF3231 [PF11553] (2-91)

Radius of gyration: 16.97 Å; chains: 1; bounding box: 40×23×47 Å

Secondary structure (DSSP, 8-state):
-HHHHHHHHHHHTTPPPPPPPPPPPP--GGGS-TTTPPPHHHHHHHHHHHHHHHHHHHHHHHHH--SHHHHHHHHHHHHHHHHHHHHHTTT-

Organism: Alkalihalophilus pseudofirmus (NCBI:txid79885)